Protein AF-A0A1A9V0B2-F1 (afdb_monomer_lite)

pLDDT: mean 77.31, std 11.48, range [41.72, 90.62]

Organism: Glossina austeni (NCBI:txid7395)

Radius of gyration: 29.4 Å; chains: 1; bounding box: 56×59×68 Å

Foldseek 3Di:
DDPDDPPVCCDPVNVVVVVVVVVVCCPPPVNVVVVVVVVVVVVVVVVCPDPLVVVVVVVLCLLLVLLVPVVDVVSVVVNLVLLQVLVAFGQAHVCSNPPHDGDPSQADVDVVVVHGGGHVVVSSVVPPD

Secondary structure (DSSP, 8-state):
-----------HHHHHHHHHHHHHHHHSHHHHHHHHHHHHHHHHHHHS--THHHHHHHHHHHHHHHHTTTT-HHHHHHHHHHHHHHT--SSS-GGGGTTSPPPGGGBSS-GGGT-BPPPHHHHHHHH--

Structure (mmCIF, N/CA/C/O backbone):
data_AF-A0A1A9V0B2-F1
#
_entry.id   AF-A0A1A9V0B2-F1
#
loop_
_atom_site.group_PDB
_atom_site.id
_atom_site.type_symbol
_atom_site.label_atom_id
_atom_site.label_alt_id
_atom_site.label_comp_id
_atom_site.label_asym_id
_atom_site.label_entity_id
_atom_site.label_seq_id
_atom_site.pdbx_PDB_ins_code
_atom_site.Cartn_x
_atom_site.Cartn_y
_atom_site.Cartn_z
_atom_site.occupancy
_atom_site.B_iso_or_equiv
_atom_site.auth_seq_id
_atom_site.auth_comp_id
_atom_site.auth_asym_id
_atom_site.auth_atom_id
_atom_site.pdbx_PDB_model_num
ATOM 1 N N . MET A 1 1 ? 24.237 -43.904 -30.226 1.00 41.72 1 MET A N 1
ATOM 2 C CA . MET A 1 1 ? 25.634 -43.446 -30.340 1.00 41.72 1 MET A CA 1
ATOM 3 C C . MET A 1 1 ? 25.684 -42.525 -31.540 1.00 41.72 1 MET A C 1
ATOM 5 O O . MET A 1 1 ? 25.424 -42.999 -32.633 1.00 41.72 1 MET A O 1
ATOM 9 N N . ASN A 1 2 ? 25.885 -41.239 -31.251 1.00 47.84 2 ASN A N 1
ATOM 10 C CA . ASN A 1 2 ? 26.274 -40.143 -32.137 1.00 47.84 2 ASN A CA 1
ATOM 11 C C . ASN A 1 2 ? 25.568 -40.016 -33.487 1.00 47.84 2 ASN A C 1
ATOM 13 O O . ASN A 1 2 ? 26.112 -40.428 -34.502 1.00 47.84 2 ASN A O 1
ATOM 17 N N . ASP A 1 3 ? 24.449 -39.293 -33.488 1.00 45.22 3 ASP A N 1
ATOM 18 C CA . ASP A 1 3 ? 24.339 -38.190 -34.443 1.00 45.22 3 ASP A CA 1
ATOM 19 C C . ASP A 1 3 ? 24.668 -36.924 -33.657 1.00 45.22 3 ASP A C 1
ATOM 21 O O . ASP A 1 3 ? 23.833 -36.316 -32.985 1.00 45.22 3 ASP A O 1
ATOM 25 N N . ASP A 1 4 ? 25.971 -36.660 -33.613 1.00 48.25 4 ASP A N 1
ATOM 26 C CA . ASP A 1 4 ? 26.551 -35.477 -33.015 1.00 48.25 4 ASP A CA 1
ATOM 27 C C . ASP A 1 4 ? 25.945 -34.239 -33.660 1.00 48.25 4 ASP A C 1
ATOM 29 O O . ASP A 1 4 ? 25.938 -34.112 -34.882 1.00 48.25 4 ASP A O 1
ATOM 33 N N . ASN A 1 5 ? 25.471 -33.345 -32.790 1.00 50.50 5 ASN A N 1
ATOM 34 C CA . ASN A 1 5 ? 25.447 -31.901 -32.960 1.00 50.50 5 ASN A CA 1
ATOM 35 C C . ASN A 1 5 ? 25.703 -31.448 -34.395 1.00 50.50 5 ASN A C 1
ATOM 37 O O . ASN A 1 5 ? 26.852 -31.391 -34.841 1.00 50.50 5 ASN A O 1
ATOM 41 N N . GLU A 1 6 ? 24.626 -31.018 -35.042 1.00 45.72 6 GLU A N 1
ATOM 42 C CA . GLU A 1 6 ? 24.629 -30.087 -36.159 1.00 45.72 6 GLU A CA 1
ATOM 43 C C . GLU A 1 6 ? 25.352 -28.797 -35.717 1.00 45.72 6 GLU A C 1
ATOM 45 O O . GLU A 1 6 ? 24.761 -27.762 -35.414 1.00 45.72 6 GLU A O 1
ATOM 50 N N . GLN A 1 7 ? 26.679 -28.877 -35.588 1.00 52.94 7 GLN A N 1
ATOM 51 C CA . GLN A 1 7 ? 27.558 -27.735 -35.494 1.00 52.94 7 GLN A CA 1
ATOM 52 C C . GLN A 1 7 ? 27.443 -27.068 -36.848 1.00 52.94 7 GLN A C 1
ATOM 54 O O . GLN A 1 7 ? 28.042 -27.508 -37.828 1.00 52.94 7 GLN A O 1
ATOM 59 N N . ILE A 1 8 ? 26.635 -26.014 -36.889 1.00 60.41 8 ILE A N 1
ATOM 60 C CA . ILE A 1 8 ? 26.614 -25.033 -37.963 1.00 60.41 8 ILE A CA 1
ATOM 61 C C . ILE A 1 8 ? 28.076 -24.624 -38.177 1.00 60.41 8 ILE A C 1
ATOM 63 O O . ILE A 1 8 ? 28.638 -23.839 -37.412 1.00 60.41 8 ILE A O 1
ATOM 67 N N . ALA A 1 9 ? 28.729 -25.226 -39.170 1.00 59.75 9 ALA A N 1
ATOM 68 C CA . ALA A 1 9 ? 30.119 -24.972 -39.501 1.00 59.75 9 ALA A CA 1
ATOM 69 C C . ALA A 1 9 ? 30.185 -23.618 -40.212 1.00 59.75 9 ALA A C 1
ATOM 71 O O . ALA A 1 9 ? 30.289 -23.525 -41.435 1.00 59.75 9 ALA A O 1
ATOM 72 N N . ILE A 1 10 ? 30.053 -22.540 -39.436 1.00 68.88 10 ILE A N 1
ATOM 73 C CA . ILE A 1 10 ? 30.132 -21.174 -39.940 1.00 68.88 10 ILE A CA 1
ATOM 74 C C . ILE A 1 10 ? 31.570 -20.959 -40.414 1.00 68.88 10 ILE A C 1
ATOM 76 O O . ILE A 1 10 ? 32.510 -20.882 -39.621 1.00 68.88 10 ILE A O 1
ATOM 80 N N . SER A 1 11 ? 31.754 -20.889 -41.733 1.00 79.81 11 SER A N 1
ATOM 81 C CA . SER A 1 11 ? 33.076 -20.678 -42.321 1.00 79.81 11 SER A CA 1
ATOM 82 C C . SER A 1 11 ? 33.685 -19.357 -41.831 1.00 79.81 11 SER A C 1
ATOM 84 O O . SER A 1 11 ? 32.997 -18.342 -41.696 1.00 79.81 11 SER A O 1
ATOM 86 N N . ARG A 1 12 ? 35.006 -19.338 -41.601 1.00 79.69 12 ARG A N 1
ATOM 87 C CA . ARG A 1 12 ? 35.733 -18.143 -41.119 1.00 79.69 12 ARG A CA 1
ATOM 88 C C . ARG A 1 12 ? 35.479 -16.905 -41.989 1.00 79.69 12 ARG A C 1
ATOM 90 O O . ARG A 1 12 ? 35.417 -15.797 -41.470 1.00 79.69 12 ARG A O 1
ATOM 97 N N . TRP A 1 13 ? 35.273 -17.095 -43.291 1.00 76.19 13 TRP A N 1
ATOM 98 C CA . TRP A 1 13 ? 34.921 -16.027 -44.224 1.00 76.19 13 TRP A CA 1
ATOM 99 C C . TRP A 1 13 ? 33.542 -15.426 -43.960 1.00 76.19 13 TRP A C 1
ATOM 101 O O . TRP A 1 13 ? 33.404 -14.208 -44.007 1.00 76.19 13 TRP A O 1
ATOM 111 N N . GLN A 1 14 ? 32.540 -16.235 -43.612 1.00 83.62 14 GLN A N 1
ATOM 112 C CA . GLN A 1 14 ? 31.216 -15.715 -43.268 1.00 83.62 14 GLN A CA 1
ATOM 113 C C . GLN A 1 14 ? 31.226 -14.896 -41.977 1.00 83.62 14 GLN A C 1
ATOM 115 O O . GLN A 1 14 ? 30.542 -13.879 -41.906 1.00 83.62 14 GLN A O 1
ATOM 120 N N . ILE A 1 15 ? 32.067 -15.261 -41.006 1.00 84.25 15 ILE A N 1
ATOM 121 C CA . ILE A 1 15 ? 32.268 -14.460 -39.790 1.00 84.25 15 ILE A CA 1
ATOM 122 C C . ILE A 1 15 ? 32.888 -13.099 -40.137 1.00 84.25 15 ILE A C 1
ATOM 124 O O . ILE A 1 15 ? 32.422 -12.069 -39.657 1.00 84.25 15 ILE A O 1
ATOM 128 N N . ILE A 1 16 ? 33.903 -13.075 -41.007 1.00 85.06 16 ILE A N 1
ATOM 129 C CA . ILE A 1 16 ? 34.569 -11.833 -41.435 1.00 85.06 16 ILE A CA 1
ATOM 130 C C . ILE A 1 16 ? 33.600 -10.929 -42.212 1.00 85.06 16 ILE A C 1
ATOM 132 O O . ILE A 1 16 ? 33.541 -9.723 -41.960 1.00 85.06 16 ILE A O 1
ATOM 136 N N . VAL A 1 17 ? 32.810 -11.498 -43.126 1.00 87.62 17 VAL A N 1
ATOM 137 C CA . VAL A 1 17 ? 31.805 -10.758 -43.906 1.00 87.62 17 VAL A CA 1
ATOM 138 C C . VAL A 1 17 ? 30.699 -10.213 -43.000 1.00 87.62 17 VAL A C 1
ATOM 140 O O . VAL A 1 17 ? 30.349 -9.040 -43.097 1.00 87.62 17 VAL A O 1
ATOM 143 N N . ALA A 1 18 ? 30.198 -11.009 -42.055 1.00 83.50 18 ALA A N 1
ATOM 144 C CA . ALA A 1 18 ? 29.214 -10.538 -41.086 1.00 83.50 18 ALA A CA 1
ATOM 145 C C . ALA A 1 18 ? 29.777 -9.408 -40.206 1.00 83.50 18 ALA A C 1
ATOM 147 O O . ALA A 1 18 ? 29.137 -8.369 -40.058 1.00 83.50 18 ALA A O 1
ATOM 148 N N . ALA A 1 19 ? 30.998 -9.558 -39.682 1.00 84.44 19 ALA A N 1
ATOM 149 C CA . ALA A 1 19 ? 31.641 -8.549 -38.839 1.00 84.44 19 ALA A C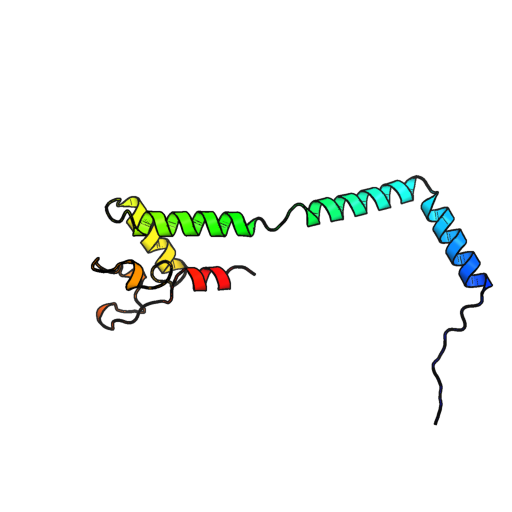A 1
ATOM 150 C C . ALA A 1 19 ? 31.876 -7.223 -39.582 1.00 84.44 19 ALA A C 1
ATOM 152 O O . ALA A 1 19 ? 31.652 -6.147 -39.027 1.00 84.44 19 ALA A O 1
ATOM 153 N N . THR A 1 20 ? 32.288 -7.287 -40.850 1.00 83.06 20 THR A N 1
ATOM 154 C CA . THR A 1 20 ? 32.505 -6.097 -41.689 1.00 83.06 20 THR A CA 1
ATOM 155 C C . THR A 1 20 ? 31.201 -5.409 -42.077 1.00 83.06 20 THR A C 1
ATOM 157 O O . THR A 1 20 ? 31.129 -4.183 -42.008 1.00 83.06 20 THR A O 1
ATOM 160 N N . ILE A 1 21 ? 30.145 -6.163 -42.400 1.00 80.69 21 ILE A N 1
ATOM 161 C CA . ILE A 1 21 ? 28.807 -5.601 -42.632 1.00 80.69 21 ILE A CA 1
ATOM 162 C C . ILE A 1 21 ? 28.290 -4.922 -41.360 1.00 80.69 21 ILE A C 1
ATOM 164 O O . ILE A 1 21 ? 27.818 -3.792 -41.432 1.00 80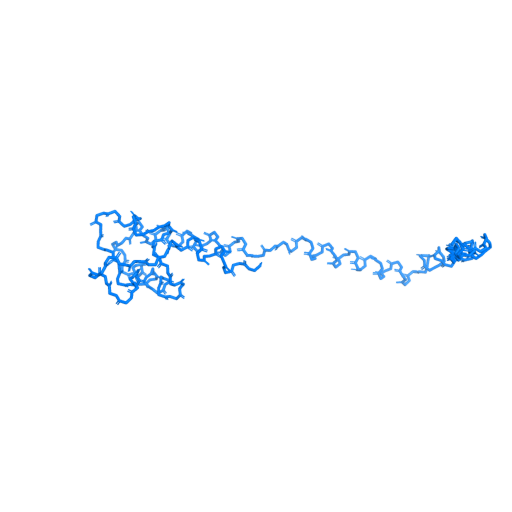.69 21 ILE A O 1
ATOM 168 N N . ILE A 1 22 ? 28.440 -5.547 -40.189 1.00 75.31 22 ILE A N 1
ATOM 169 C CA . ILE A 1 22 ? 28.061 -4.946 -38.902 1.00 75.31 22 ILE A CA 1
ATOM 170 C C . ILE A 1 22 ? 28.836 -3.641 -38.667 1.00 75.31 22 ILE A C 1
ATOM 172 O O . ILE A 1 22 ? 28.228 -2.624 -38.341 1.00 75.31 22 ILE A O 1
ATOM 176 N N . LEU A 1 23 ? 30.152 -3.621 -38.900 1.00 74.19 23 LEU A N 1
ATOM 177 C CA . LEU A 1 23 ? 30.967 -2.406 -38.781 1.00 74.19 23 LEU A CA 1
ATOM 178 C C . LEU A 1 23 ? 30.511 -1.293 -39.739 1.00 74.19 23 LEU A C 1
ATOM 180 O O . LEU A 1 23 ? 30.399 -0.144 -39.319 1.00 74.19 23 LEU A O 1
ATOM 184 N N . LEU A 1 24 ? 30.194 -1.616 -40.996 1.00 70.06 24 LEU A N 1
ATOM 185 C CA . LEU A 1 24 ? 29.693 -0.649 -41.985 1.00 70.06 24 LEU A CA 1
ATOM 186 C C . LEU A 1 24 ? 28.286 -0.134 -41.651 1.00 70.06 24 LEU A C 1
ATOM 188 O O . LEU A 1 24 ? 27.960 1.034 -41.869 1.00 70.06 24 LEU A O 1
ATOM 192 N N . LEU A 1 25 ? 27.450 -0.991 -41.072 1.00 65.88 25 LEU A N 1
ATOM 193 C CA . LEU A 1 25 ? 26.154 -0.603 -40.538 1.00 65.88 25 LEU A CA 1
ATOM 194 C C . LEU A 1 25 ? 26.346 0.387 -39.374 1.00 65.88 25 LEU A C 1
ATOM 196 O O . LEU A 1 25 ? 25.717 1.443 -39.374 1.00 65.88 25 LEU A O 1
ATOM 200 N N . PHE A 1 26 ? 27.298 0.146 -38.468 1.00 62.88 26 PHE A N 1
ATOM 201 C CA . PHE A 1 26 ? 27.655 1.074 -37.384 1.00 62.88 26 PHE A CA 1
ATOM 202 C C . PHE A 1 26 ? 28.239 2.418 -37.864 1.00 62.88 26 PHE A C 1
ATOM 204 O O . PHE A 1 26 ? 27.996 3.443 -37.222 1.00 62.88 26 PHE A O 1
ATOM 211 N N . THR A 1 27 ? 28.978 2.453 -38.981 1.00 66.44 27 THR A N 1
ATOM 212 C CA . THR A 1 27 ? 29.523 3.707 -39.543 1.00 66.44 27 THR A CA 1
ATOM 213 C C . THR A 1 27 ? 28.488 4.519 -40.314 1.00 66.44 27 THR A C 1
ATOM 215 O O . THR A 1 27 ? 28.669 5.727 -40.498 1.00 66.44 27 THR A O 1
ATOM 218 N N . SER A 1 28 ? 27.371 3.910 -40.724 1.00 72.00 28 SER A N 1
ATOM 219 C CA . SER A 1 28 ? 26.284 4.653 -41.349 1.00 72.00 28 SER A CA 1
ATOM 220 C C . SER A 1 28 ? 25.687 5.646 -40.339 1.00 72.00 28 SER A C 1
ATOM 222 O O . SER A 1 28 ? 25.158 5.291 -39.281 1.00 72.00 28 SER A O 1
ATOM 224 N N . GLY A 1 29 ? 25.757 6.941 -40.659 1.00 69.00 29 GLY A N 1
ATOM 225 C CA . GLY A 1 29 ? 25.290 8.006 -39.763 1.00 69.00 29 GLY A CA 1
ATOM 226 C C . GLY A 1 29 ? 23.810 7.891 -39.370 1.00 69.00 29 GLY A C 1
ATOM 227 O O . GLY A 1 29 ? 23.394 8.482 -38.374 1.00 69.00 29 GLY A O 1
ATOM 228 N N . ARG A 1 30 ? 23.013 7.112 -40.117 1.00 75.94 30 ARG A N 1
ATOM 229 C CA . ARG A 1 30 ? 21.618 6.794 -39.784 1.00 75.94 30 ARG A CA 1
ATOM 230 C C . ARG A 1 30 ? 21.501 5.747 -38.674 1.00 75.94 30 ARG A C 1
ATOM 232 O O . ARG A 1 30 ? 20.735 5.973 -37.742 1.00 75.94 30 ARG A O 1
ATOM 239 N N . LEU A 1 31 ? 22.280 4.666 -38.706 1.00 75.38 31 LEU A N 1
ATOM 240 C CA . LEU A 1 31 ? 22.222 3.634 -37.665 1.00 75.38 31 LEU A CA 1
ATOM 241 C C . LEU A 1 31 ? 22.841 4.098 -36.350 1.00 75.38 31 LEU A C 1
ATOM 243 O O . LEU A 1 31 ? 22.281 3.816 -35.296 1.00 75.38 31 LEU A O 1
ATOM 247 N N . ARG A 1 32 ? 23.902 4.916 -36.389 1.00 80.12 32 ARG A N 1
ATOM 248 C CA . ARG A 1 32 ? 24.449 5.550 -35.176 1.00 80.12 32 ARG A CA 1
ATOM 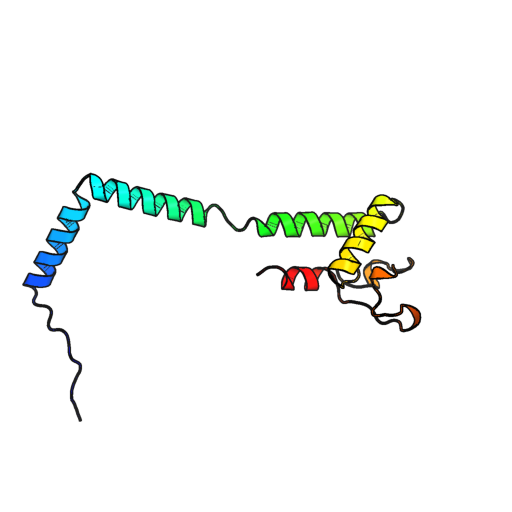249 C C . ARG A 1 32 ? 23.387 6.353 -34.417 1.00 80.12 32 ARG A C 1
ATOM 251 O O . ARG A 1 32 ? 23.319 6.275 -33.195 1.00 80.12 32 ARG A O 1
ATOM 258 N N . LYS A 1 33 ? 22.540 7.105 -35.129 1.00 81.69 33 LYS A N 1
ATOM 259 C CA . LYS A 1 33 ? 21.442 7.872 -34.518 1.00 81.69 33 LYS A CA 1
ATOM 260 C C . LYS A 1 33 ? 20.366 6.963 -33.924 1.00 81.69 33 LYS A C 1
ATOM 262 O O . LYS A 1 33 ? 19.900 7.242 -32.828 1.00 81.69 33 LYS A O 1
ATOM 267 N N . ILE A 1 34 ? 20.015 5.874 -34.611 1.00 85.62 34 ILE A N 1
ATOM 268 C CA . ILE A 1 34 ? 19.026 4.899 -34.126 1.00 85.62 34 ILE A CA 1
ATOM 269 C C . ILE A 1 34 ? 19.534 4.194 -32.864 1.00 85.62 34 ILE A C 1
ATOM 271 O O . ILE A 1 34 ? 18.803 4.108 -31.885 1.00 85.62 34 ILE A O 1
ATOM 275 N N . ILE A 1 35 ? 20.795 3.754 -32.843 1.00 86.69 35 ILE A N 1
ATOM 276 C CA . ILE A 1 35 ? 21.399 3.093 -31.676 1.00 86.69 35 ILE A CA 1
ATOM 277 C C . ILE A 1 35 ? 21.437 4.042 -30.474 1.00 86.69 35 ILE A C 1
ATOM 279 O O . I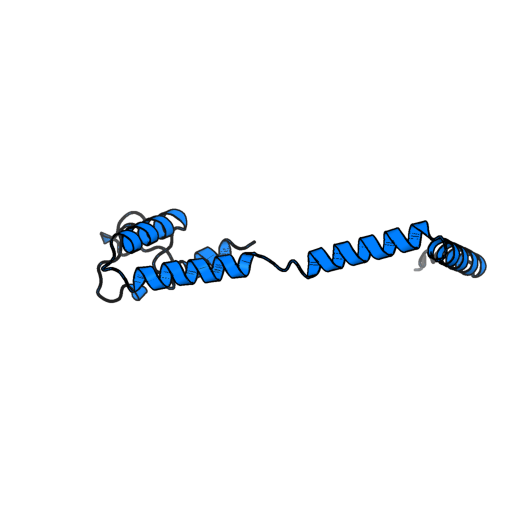LE A 1 35 ? 21.050 3.651 -29.376 1.00 86.69 35 ILE A O 1
ATOM 283 N N . LEU A 1 36 ? 21.843 5.301 -30.675 1.00 86.25 36 LEU A N 1
ATOM 284 C CA . LEU A 1 36 ? 21.833 6.306 -29.609 1.00 86.25 36 LEU A CA 1
ATOM 285 C C . LEU A 1 36 ? 20.414 6.602 -29.110 1.00 86.25 36 LEU A C 1
ATOM 287 O O . LEU A 1 36 ? 20.214 6.736 -27.908 1.00 86.25 36 LEU A O 1
ATOM 291 N N . PHE A 1 37 ? 19.431 6.661 -30.010 1.00 88.31 37 PHE A N 1
ATOM 292 C CA . PHE A 1 37 ? 18.029 6.853 -29.645 1.00 88.31 37 PHE A CA 1
ATOM 293 C C . PHE A 1 37 ? 17.481 5.674 -28.830 1.00 88.31 37 PHE A C 1
ATOM 295 O O . PHE A 1 37 ? 16.858 5.892 -27.797 1.00 88.31 37 PHE A O 1
ATOM 302 N N . LEU A 1 38 ? 17.766 4.431 -29.230 1.00 90.19 38 LEU A N 1
ATOM 303 C CA . LEU A 1 38 ? 17.368 3.234 -28.481 1.00 90.19 38 LEU A CA 1
ATOM 304 C C . LEU A 1 38 ? 18.042 3.166 -27.105 1.00 90.19 38 LEU A C 1
ATOM 306 O O . LEU A 1 38 ? 17.384 2.850 -26.116 1.00 90.19 38 LEU A O 1
ATOM 310 N N . PHE A 1 39 ? 19.330 3.508 -27.025 1.00 89.12 39 PHE A N 1
ATOM 311 C CA . PHE A 1 39 ? 20.045 3.583 -25.751 1.00 89.12 39 PHE A CA 1
ATOM 312 C C . PHE A 1 39 ? 19.457 4.668 -24.843 1.00 89.12 39 PHE A C 1
ATOM 314 O O . PHE A 1 39 ? 19.277 4.441 -23.651 1.00 89.12 39 PHE A O 1
ATOM 321 N N . PHE A 1 40 ? 19.093 5.822 -25.407 1.00 88.56 40 PHE A N 1
ATOM 322 C CA . PHE A 1 40 ? 18.429 6.901 -24.680 1.00 88.56 40 PHE A CA 1
ATOM 323 C C . PHE A 1 40 ? 17.025 6.506 -24.200 1.00 88.56 40 PHE A C 1
ATOM 325 O O . PHE A 1 40 ? 16.678 6.802 -23.062 1.00 88.56 40 PHE A O 1
ATOM 332 N N . LEU A 1 41 ? 16.242 5.781 -25.006 1.00 87.31 41 LEU A N 1
ATOM 333 C CA . LEU A 1 41 ? 14.947 5.240 -24.577 1.00 87.31 41 LEU A CA 1
ATOM 334 C C . LEU A 1 41 ? 15.101 4.231 -23.436 1.00 87.31 41 LEU A C 1
ATOM 336 O O . LEU A 1 41 ? 14.377 4.319 -22.449 1.00 87.31 41 LEU A O 1
ATOM 340 N N . LEU A 1 42 ? 16.068 3.313 -23.528 1.00 87.44 42 LEU A N 1
ATOM 341 C CA . LEU A 1 42 ? 16.384 2.388 -22.436 1.00 87.44 42 LEU A CA 1
ATOM 342 C C . LEU A 1 42 ? 16.827 3.133 -21.176 1.00 87.44 42 LEU A C 1
ATOM 344 O O . LEU A 1 42 ? 16.421 2.771 -20.075 1.00 87.44 42 LEU A O 1
ATOM 348 N N . PHE A 1 43 ? 17.624 4.190 -21.334 1.00 85.44 43 PHE A N 1
ATOM 349 C CA . PHE A 1 43 ? 18.046 5.045 -20.233 1.00 85.44 43 PHE A CA 1
ATOM 350 C C . PHE A 1 43 ? 16.846 5.740 -19.581 1.00 85.44 43 PHE A C 1
ATOM 352 O O . PHE A 1 43 ? 16.712 5.681 -18.364 1.00 85.44 43 PHE A O 1
ATOM 359 N N . ILE A 1 44 ? 15.926 6.311 -20.369 1.00 84.38 44 ILE A N 1
ATOM 360 C CA . ILE A 1 44 ? 14.682 6.905 -19.858 1.00 84.38 44 ILE A CA 1
ATOM 361 C C . ILE A 1 44 ? 13.858 5.867 -19.102 1.00 84.38 44 ILE A C 1
ATOM 363 O O . ILE A 1 44 ? 13.484 6.128 -17.969 1.00 84.38 44 ILE A O 1
ATOM 367 N N . VAL A 1 45 ? 13.608 4.689 -19.678 1.00 83.56 45 VAL A N 1
ATOM 368 C CA . VAL A 1 45 ? 12.806 3.637 -19.029 1.00 83.56 45 VAL A CA 1
ATOM 369 C C . VAL A 1 45 ? 13.466 3.140 -17.739 1.00 83.56 45 VAL A C 1
ATOM 371 O O . VAL A 1 45 ? 12.782 2.843 -16.768 1.00 83.56 45 VAL A O 1
ATOM 374 N N . ARG A 1 46 ? 14.802 3.075 -17.689 1.00 79.56 46 ARG A N 1
ATOM 375 C CA . ARG A 1 46 ? 15.536 2.651 -16.489 1.00 79.56 46 ARG A CA 1
ATOM 376 C C . ARG A 1 46 ? 15.542 3.717 -15.389 1.00 79.56 46 ARG A C 1
ATOM 378 O O . ARG A 1 46 ? 15.512 3.350 -14.216 1.00 79.56 46 ARG A O 1
ATOM 385 N N . TYR A 1 47 ? 15.621 4.997 -15.760 1.00 74.69 47 TYR A N 1
ATOM 386 C CA . TYR A 1 47 ? 15.672 6.130 -14.827 1.00 74.69 47 TYR A CA 1
ATOM 387 C C . TYR A 1 47 ? 14.294 6.668 -14.433 1.00 74.69 47 TYR A C 1
ATOM 389 O O . TYR A 1 47 ? 14.156 7.217 -13.342 1.00 74.69 47 TYR A O 1
ATOM 397 N N . MET A 1 48 ? 13.263 6.447 -15.249 1.00 65.75 48 MET A N 1
ATOM 398 C CA . MET A 1 48 ? 11.867 6.448 -14.813 1.00 65.75 48 MET A CA 1
ATOM 399 C C . MET A 1 48 ? 11.630 5.174 -13.995 1.00 65.75 48 MET A C 1
ATOM 401 O O . MET A 1 48 ? 10.919 4.261 -14.403 1.00 65.75 48 MET A O 1
ATOM 405 N N . GLY A 1 49 ? 12.307 5.088 -12.849 1.00 62.84 49 GLY A N 1
ATOM 406 C CA . GLY A 1 49 ? 12.050 4.065 -11.848 1.00 62.84 49 GLY A CA 1
ATOM 407 C C . GLY A 1 49 ? 10.585 4.095 -11.398 1.00 62.84 49 GLY A C 1
ATOM 408 O O . GLY A 1 49 ? 9.871 5.069 -11.656 1.00 62.84 49 GLY A O 1
ATOM 409 N N . PRO A 1 50 ? 10.123 3.028 -10.732 1.00 57.12 50 PRO A N 1
ATOM 410 C CA . PRO A 1 50 ? 8.710 2.828 -10.458 1.00 57.12 50 PRO A CA 1
ATOM 411 C C . PRO A 1 50 ? 8.175 3.982 -9.606 1.00 57.12 50 PRO A C 1
ATOM 413 O O . PRO A 1 50 ? 8.578 4.171 -8.460 1.00 57.12 50 PRO A O 1
ATOM 416 N N . GLN A 1 51 ? 7.225 4.730 -10.168 1.00 54.16 51 GLN A N 1
ATOM 417 C CA . GLN A 1 51 ? 6.443 5.770 -9.486 1.00 54.16 51 GLN A CA 1
ATOM 418 C C . GLN A 1 51 ? 5.609 5.205 -8.314 1.00 54.16 51 GLN A C 1
ATOM 420 O O . GLN A 1 51 ? 4.984 5.946 -7.558 1.00 54.16 51 GLN A O 1
ATOM 425 N N . GLU A 1 52 ? 5.611 3.884 -8.141 1.00 56.12 52 GLU A N 1
ATOM 426 C CA . GLU A 1 52 ? 4.865 3.163 -7.117 1.00 56.12 52 GLU A CA 1
ATOM 427 C C . GLU A 1 52 ? 5.357 3.427 -5.691 1.00 56.12 52 GLU A C 1
ATOM 429 O O . GLU A 1 52 ? 4.550 3.420 -4.762 1.00 56.12 52 GLU A O 1
ATOM 434 N N . SER A 1 53 ? 6.655 3.693 -5.491 1.00 59.88 53 SER A N 1
ATOM 435 C CA . SER A 1 53 ? 7.205 3.898 -4.141 1.00 59.88 53 SER A CA 1
ATOM 436 C C . SER A 1 53 ? 6.663 5.168 -3.483 1.00 59.88 53 SER A C 1
ATOM 438 O O . SER A 1 53 ? 6.264 5.142 -2.321 1.00 59.88 53 SER A O 1
ATOM 440 N N . LEU A 1 54 ? 6.538 6.254 -4.251 1.00 60.78 54 LEU A N 1
ATOM 441 C CA . LEU A 1 54 ? 5.995 7.527 -3.768 1.00 60.78 54 LEU A CA 1
ATOM 442 C C . LEU A 1 54 ? 4.518 7.415 -3.370 1.00 60.78 54 LEU A C 1
ATOM 444 O O . LEU A 1 54 ? 4.093 8.041 -2.400 1.00 60.78 54 LEU A O 1
ATOM 448 N N . CYS A 1 55 ? 3.736 6.606 -4.091 1.00 67.75 55 CYS A N 1
ATOM 449 C CA . CYS A 1 55 ? 2.328 6.382 -3.767 1.00 67.75 55 CYS A CA 1
ATOM 450 C C . CYS A 1 55 ? 2.175 5.575 -2.468 1.00 67.75 55 CYS A C 1
ATOM 452 O O . CYS A 1 55 ? 1.385 5.954 -1.601 1.00 67.75 55 CYS A O 1
ATOM 454 N N . LYS A 1 56 ? 2.994 4.526 -2.292 1.00 68.06 56 LYS A N 1
ATOM 455 C CA . LYS A 1 56 ? 3.030 3.718 -1.063 1.00 68.06 56 LYS A CA 1
ATOM 456 C C . LYS A 1 56 ? 3.375 4.555 0.165 1.00 68.06 56 LYS A C 1
ATOM 458 O O . LYS A 1 56 ? 2.677 4.471 1.173 1.00 68.06 56 LYS A O 1
ATOM 463 N N . ASP A 1 57 ? 4.410 5.386 0.071 1.00 76.12 57 ASP A N 1
ATOM 464 C CA . ASP A 1 57 ? 4.846 6.220 1.192 1.00 76.12 57 ASP A CA 1
ATOM 465 C C . ASP A 1 57 ? 3.828 7.317 1.519 1.00 76.12 57 ASP A C 1
ATOM 467 O O . ASP A 1 57 ? 3.545 7.574 2.691 1.00 76.12 57 ASP A O 1
ATOM 471 N N . CYS A 1 58 ? 3.222 7.931 0.497 1.00 74.75 58 CYS A N 1
ATOM 472 C CA . CYS A 1 58 ? 2.180 8.934 0.694 1.00 74.75 58 CYS A CA 1
ATOM 473 C C . CYS A 1 58 ? 0.977 8.340 1.426 1.00 74.75 58 CYS A C 1
ATOM 475 O O . CYS A 1 58 ? 0.515 8.898 2.420 1.00 74.75 58 CYS A O 1
ATOM 477 N N . LEU A 1 59 ? 0.510 7.176 0.989 1.00 73.88 59 LEU A N 1
ATOM 478 C CA . LEU A 1 59 ? -0.664 6.567 1.583 1.00 73.88 59 LEU A CA 1
ATOM 479 C C . LEU A 1 59 ? -0.401 5.980 2.968 1.00 73.88 59 LEU A C 1
ATOM 481 O O . LEU A 1 59 ? -1.247 6.114 3.849 1.00 73.88 59 LEU A O 1
ATOM 485 N N . LYS A 1 60 ? 0.788 5.410 3.194 1.00 77.50 60 LYS A N 1
ATOM 486 C CA . LYS A 1 60 ? 1.252 5.042 4.535 1.00 77.50 60 LYS A CA 1
ATOM 487 C C . LYS A 1 60 ? 1.203 6.246 5.470 1.00 77.50 60 LYS A C 1
ATOM 489 O O . LYS A 1 60 ? 0.689 6.129 6.577 1.00 77.50 60 LYS A O 1
ATOM 494 N N . ASN A 1 61 ? 1.710 7.396 5.026 1.00 80.88 61 ASN A N 1
ATOM 495 C CA . ASN A 1 61 ? 1.707 8.616 5.827 1.00 80.88 61 ASN A CA 1
ATOM 496 C C . ASN A 1 61 ? 0.290 9.127 6.085 1.00 80.88 61 ASN A C 1
ATOM 498 O O . ASN A 1 61 ? 0.009 9.535 7.205 1.00 80.88 61 ASN A O 1
ATOM 502 N N . VAL A 1 62 ? -0.608 9.075 5.096 1.00 79.44 62 VAL A N 1
ATOM 503 C CA . VAL A 1 62 ? -2.015 9.464 5.280 1.00 79.44 62 VAL A CA 1
ATOM 504 C C . VAL A 1 62 ? -2.705 8.547 6.284 1.00 79.44 62 VAL A C 1
ATOM 506 O O . VAL A 1 62 ? -3.340 9.049 7.205 1.00 79.44 62 VAL A O 1
ATOM 509 N N . LEU A 1 63 ? -2.547 7.225 6.157 1.00 76.50 63 LEU A N 1
ATOM 510 C CA . LEU A 1 63 ? -3.169 6.273 7.075 1.00 76.50 63 LEU A CA 1
ATOM 511 C C . LEU A 1 63 ? -2.600 6.422 8.491 1.00 76.50 63 LEU A C 1
ATOM 513 O O . LEU A 1 63 ? -3.355 6.499 9.451 1.00 76.50 63 LEU A O 1
ATOM 517 N N . TRP A 1 64 ? -1.277 6.535 8.624 1.00 79.31 64 TRP A N 1
ATOM 518 C CA . TRP A 1 64 ? -0.620 6.727 9.916 1.00 79.31 64 TRP A CA 1
ATOM 519 C C . TRP A 1 64 ? -1.014 8.057 10.570 1.00 79.31 64 TRP A C 1
ATOM 521 O O . TRP A 1 64 ? -1.317 8.096 11.760 1.00 79.31 64 TRP A O 1
ATOM 531 N N . LEU A 1 65 ? -1.046 9.149 9.801 1.00 78.12 65 LEU A N 1
ATOM 532 C CA . LEU A 1 65 ? -1.466 10.457 10.299 1.00 78.12 65 LEU A CA 1
ATOM 533 C C . LEU A 1 65 ? -2.923 10.425 10.744 1.00 78.12 65 LEU A C 1
ATOM 535 O O . LEU A 1 65 ? -3.253 11.020 11.762 1.00 78.12 65 LEU A O 1
ATOM 539 N N . ALA A 1 66 ? -3.781 9.747 9.987 1.00 74.94 66 ALA A N 1
ATOM 540 C CA . ALA A 1 66 ? -5.196 9.704 10.280 1.00 74.94 66 ALA A CA 1
ATOM 541 C C . ALA A 1 66 ? -5.519 8.812 11.490 1.00 74.94 66 ALA A C 1
ATOM 543 O O . ALA A 1 66 ? -6.397 9.181 12.261 1.00 74.94 66 ALA A O 1
ATOM 544 N N . VAL A 1 67 ? -4.782 7.710 11.713 1.00 74.31 67 VAL A N 1
ATOM 545 C CA . VAL A 1 67 ? -4.965 6.857 12.904 1.00 74.31 67 VAL A CA 1
ATOM 546 C C . VAL A 1 67 ? -4.584 7.653 14.149 1.00 74.31 67 VAL A C 1
ATOM 548 O O . VAL A 1 67 ? -5.312 7.647 15.128 1.00 74.31 67 VAL A O 1
ATOM 551 N N . ASN A 1 68 ? -3.490 8.416 14.084 1.00 76.94 68 ASN A N 1
ATOM 552 C CA . ASN A 1 68 ? -3.023 9.224 15.213 1.00 76.94 68 ASN A CA 1
ATOM 553 C C . ASN A 1 68 ? -3.746 10.575 15.372 1.00 76.94 68 ASN A C 1
ATOM 555 O O . ASN A 1 68 ? -3.474 11.294 16.328 1.00 76.94 68 ASN A O 1
ATOM 559 N N . ASN A 1 69 ? -4.622 10.957 14.438 1.00 76.94 69 ASN A N 1
ATOM 560 C CA . ASN A 1 69 ? -5.440 12.172 14.517 1.00 76.94 69 ASN A CA 1
ATOM 561 C C . ASN A 1 69 ? -6.930 11.820 14.440 1.00 76.94 69 ASN A C 1
ATOM 563 O O . ASN A 1 69 ? -7.675 12.424 13.661 1.00 76.94 69 ASN A O 1
ATOM 567 N N . ALA A 1 70 ? -7.367 10.859 15.259 1.00 67.56 70 ALA A N 1
ATOM 568 C CA . ALA A 1 70 ? -8.767 10.450 15.366 1.00 67.56 70 ALA A CA 1
ATOM 569 C C . ALA A 1 70 ? -9.718 11.610 15.743 1.00 67.56 70 ALA A C 1
ATOM 571 O O . ALA A 1 70 ? -10.911 11.558 15.457 1.00 67.56 70 ALA A O 1
ATOM 572 N N . GLU A 1 71 ? -9.194 12.706 16.304 1.00 73.62 71 GLU A N 1
ATOM 573 C CA . GLU A 1 71 ? -9.955 13.928 16.600 1.00 73.62 71 GLU A CA 1
ATOM 574 C C . GLU A 1 71 ? -10.397 14.701 15.342 1.00 73.62 71 GLU A C 1
ATOM 576 O O . GLU A 1 71 ? -11.320 15.517 15.401 1.00 73.62 71 GLU A O 1
ATOM 581 N N . ASN A 1 72 ? -9.759 14.470 14.188 1.00 78.75 72 ASN A N 1
ATOM 582 C CA . ASN A 1 72 ? -10.107 15.149 12.945 1.00 78.75 72 ASN A CA 1
ATOM 583 C C . ASN A 1 72 ? -11.158 14.339 12.155 1.00 78.75 72 ASN A C 1
ATOM 585 O O . ASN A 1 72 ? -10.836 13.278 11.615 1.00 78.75 72 ASN A O 1
ATOM 589 N N . PRO A 1 73 ? -12.392 14.847 11.975 1.00 79.50 73 PRO A N 1
ATOM 590 C CA . PRO A 1 73 ? -13.471 14.099 11.320 1.00 79.50 73 PRO A CA 1
ATOM 591 C C . PRO A 1 73 ? -13.163 13.741 9.857 1.00 79.50 73 PRO A C 1
ATOM 593 O O . PRO A 1 73 ? -13.634 12.727 9.335 1.00 79.50 73 PRO A O 1
ATOM 596 N N . LEU A 1 74 ? -12.340 14.550 9.185 1.00 80.31 74 LEU A N 1
ATOM 597 C CA . LEU A 1 74 ? -11.914 14.290 7.812 1.00 80.31 74 LEU A CA 1
ATOM 598 C C . LEU A 1 74 ? -10.919 13.122 7.761 1.00 80.31 74 LEU A C 1
ATOM 600 O O . LEU A 1 74 ? -10.999 12.286 6.863 1.00 80.31 74 LEU A O 1
ATOM 604 N N . ALA A 1 75 ? -10.031 13.023 8.753 1.00 77.75 75 ALA A N 1
ATOM 605 C CA . ALA A 1 75 ? -9.086 11.919 8.881 1.00 77.75 75 ALA A CA 1
ATOM 606 C C . ALA A 1 75 ? -9.807 10.586 9.139 1.00 77.75 75 ALA A C 1
ATOM 608 O O . ALA A 1 75 ? -9.528 9.601 8.454 1.00 77.75 75 ALA A O 1
ATOM 609 N N . VAL A 1 76 ? -10.799 10.591 10.037 1.00 79.06 76 VAL A N 1
ATOM 610 C CA . VAL A 1 76 ? -11.655 9.426 10.322 1.00 79.06 76 VAL A CA 1
ATOM 611 C C . VAL A 1 76 ? -12.381 8.953 9.061 1.00 79.06 76 VAL A C 1
ATOM 613 O O . VAL A 1 76 ? -12.362 7.767 8.741 1.00 79.06 76 VAL A O 1
ATOM 616 N N . THR A 1 77 ? -12.950 9.883 8.287 1.00 84.38 77 THR A N 1
ATOM 617 C CA . THR A 1 77 ? -13.666 9.556 7.041 1.00 84.38 77 THR A CA 1
ATOM 618 C C . THR A 1 77 ? -12.741 8.937 5.987 1.00 84.38 77 THR A C 1
ATOM 620 O O . THR A 1 77 ? -13.112 7.971 5.321 1.00 84.38 77 THR A O 1
ATOM 623 N N . ILE A 1 78 ? -11.528 9.478 5.823 1.00 83.56 78 ILE A N 1
ATOM 624 C CA . ILE A 1 78 ? -10.547 8.950 4.862 1.00 83.56 78 ILE A CA 1
ATOM 625 C C . ILE A 1 78 ? -10.101 7.540 5.257 1.00 83.56 78 ILE A C 1
ATOM 627 O O . ILE A 1 78 ? -10.005 6.670 4.391 1.00 83.56 78 ILE A O 1
ATOM 631 N N . ILE A 1 79 ? -9.845 7.306 6.546 1.00 84.06 79 ILE A N 1
ATOM 632 C CA . ILE A 1 79 ? -9.491 5.979 7.056 1.00 84.06 79 ILE A CA 1
ATOM 633 C C . ILE A 1 79 ? -10.599 4.976 6.801 1.00 84.06 79 ILE A C 1
ATOM 635 O O . ILE A 1 79 ? -10.323 3.920 6.238 1.00 84.06 79 ILE A O 1
ATOM 639 N N . ASP A 1 80 ? -11.836 5.326 7.150 1.00 86.19 80 ASP A N 1
ATOM 640 C CA . ASP A 1 80 ? -12.972 4.420 7.017 1.00 86.19 80 ASP A CA 1
ATOM 641 C C . ASP A 1 80 ? -13.185 4.015 5.552 1.00 86.19 80 ASP A C 1
ATOM 643 O O . ASP A 1 80 ? -13.380 2.840 5.231 1.00 86.19 80 ASP A O 1
ATOM 647 N N . TYR A 1 81 ? -13.043 4.982 4.638 1.00 87.06 81 TYR A N 1
ATOM 648 C CA . TYR A 1 81 ? -13.088 4.731 3.203 1.00 87.06 81 TYR A CA 1
ATOM 649 C C . TYR A 1 81 ? -11.964 3.796 2.739 1.00 87.06 81 TYR A C 1
ATOM 651 O O . TYR A 1 81 ? -12.228 2.821 2.032 1.00 87.06 81 TYR A O 1
ATOM 659 N N . LEU A 1 82 ? -10.713 4.066 3.127 1.00 85.62 82 LEU A N 1
ATOM 660 C CA . LEU A 1 82 ? -9.567 3.245 2.726 1.00 85.62 82 LEU A CA 1
ATOM 661 C C . LEU A 1 82 ? -9.683 1.814 3.255 1.00 85.62 82 LEU A C 1
ATOM 663 O O . LEU A 1 82 ? -9.467 0.868 2.502 1.00 85.62 82 LEU A O 1
ATOM 667 N N . GLN A 1 83 ? -10.075 1.653 4.516 1.00 88.25 83 GLN A N 1
ATOM 668 C CA . GLN A 1 83 ? -10.240 0.354 5.166 1.00 88.25 83 GLN A CA 1
ATOM 669 C C . GLN A 1 83 ? -11.346 -0.480 4.520 1.00 88.25 83 GLN A C 1
ATOM 671 O O . GLN A 1 83 ? -11.128 -1.659 4.234 1.00 88.25 83 GLN A O 1
ATOM 676 N N . LYS A 1 84 ? -12.478 0.145 4.160 1.00 89.12 84 LYS A N 1
ATOM 677 C CA . LYS A 1 84 ? -13.550 -0.502 3.382 1.00 89.12 84 LYS A CA 1
ATOM 678 C C . LYS A 1 84 ? -13.089 -0.943 1.996 1.00 89.12 84 LYS A C 1
ATOM 680 O O . LYS A 1 84 ? -13.370 -2.068 1.590 1.00 89.12 84 LYS A O 1
ATOM 685 N N . GLN A 1 85 ? -12.393 -0.072 1.265 1.00 87.69 85 GLN A N 1
ATOM 686 C CA . GLN A 1 85 ? -11.962 -0.366 -0.108 1.00 87.69 85 GLN A CA 1
ATOM 687 C C . GLN A 1 85 ? -10.910 -1.472 -0.162 1.00 87.69 85 GLN A C 1
ATOM 689 O O . GLN A 1 85 ? -10.959 -2.352 -1.019 1.00 87.69 85 GLN A O 1
ATOM 694 N N . LEU A 1 86 ? -9.958 -1.430 0.764 1.00 87.06 86 LEU A N 1
ATOM 695 C CA . LEU A 1 86 ? -8.811 -2.330 0.781 1.00 87.06 86 LEU A CA 1
ATOM 696 C C . LEU A 1 86 ? -9.049 -3.579 1.624 1.00 87.06 86 LEU A C 1
ATOM 698 O O . LEU A 1 86 ? -8.188 -4.459 1.638 1.00 87.06 86 LEU A O 1
ATOM 702 N N . LYS A 1 87 ? -10.200 -3.658 2.307 1.00 90.19 87 LYS A N 1
ATOM 703 C CA . LYS A 1 87 ? -10.546 -4.739 3.234 1.00 90.19 87 LYS A CA 1
ATOM 704 C C . LYS A 1 87 ? -9.405 -4.977 4.218 1.00 90.19 87 LYS A C 1
ATOM 706 O O . LYS A 1 87 ? -8.816 -6.059 4.264 1.00 90.19 87 LYS A O 1
ATOM 711 N N . CYS A 1 88 ? -9.054 -3.918 4.942 1.00 90.56 88 CYS A N 1
ATOM 712 C CA . CYS A 1 88 ? -7.933 -3.895 5.871 1.00 90.56 88 CYS A CA 1
ATOM 713 C C . CYS A 1 88 ? -8.262 -3.116 7.148 1.00 90.56 88 CYS A C 1
ATOM 715 O O . CYS A 1 88 ? -9.172 -2.293 7.154 1.00 90.56 88 CYS A O 1
ATOM 717 N N . CYS A 1 89 ? -7.522 -3.373 8.227 1.00 89.94 89 CYS A N 1
ATOM 718 C CA . CYS A 1 89 ? -7.738 -2.759 9.531 1.00 89.94 89 CYS A CA 1
ATOM 719 C C . CYS A 1 89 ? -6.436 -2.264 10.162 1.00 89.94 89 CYS A C 1
ATOM 721 O O . CYS A 1 89 ? -5.513 -3.045 10.400 1.00 89.94 89 CYS A O 1
ATOM 723 N N . GLY A 1 90 ? -6.377 -0.966 10.463 1.00 87.31 90 GLY A N 1
ATOM 724 C CA . GLY A 1 90 ? -5.149 -0.285 10.876 1.00 87.31 90 GLY A CA 1
ATOM 725 C C . GLY A 1 90 ? -4.040 -0.384 9.821 1.00 87.31 90 GLY A C 1
ATOM 726 O O . GLY A 1 90 ? -4.216 -0.936 8.735 1.00 87.31 90 GLY A O 1
ATOM 727 N N . TRP A 1 91 ? -2.861 0.143 10.124 1.00 86.06 91 TRP A N 1
ATOM 728 C CA . TRP A 1 91 ? -1.689 -0.066 9.277 1.00 86.06 91 TRP A CA 1
ATOM 729 C C . TRP A 1 91 ? -1.151 -1.497 9.420 1.00 86.06 91 TRP A C 1
ATOM 731 O O . TRP A 1 91 ? -0.958 -2.191 8.421 1.00 86.06 91 TRP A O 1
ATOM 741 N N . HIS A 1 92 ? -0.953 -1.959 10.653 1.00 87.25 92 HIS A N 1
ATOM 742 C CA . HIS A 1 92 ? -0.504 -3.306 10.991 1.00 87.25 92 HIS A CA 1
ATOM 743 C C . HIS A 1 92 ? -1.655 -4.234 11.378 1.00 87.25 92 HIS A C 1
ATOM 745 O O . HIS A 1 92 ? -1.642 -5.400 10.992 1.00 87.25 92 HIS A O 1
ATOM 751 N N . SER A 1 93 ? -2.615 -3.753 12.171 1.00 88.44 93 SER A N 1
ATOM 752 C CA . SER A 1 93 ? -3.797 -4.519 12.596 1.00 88.44 93 SER A CA 1
ATOM 753 C C . SER A 1 93 ? -4.766 -3.636 13.391 1.00 88.44 93 SER A C 1
ATOM 755 O O . SER A 1 93 ? -4.454 -2.482 13.686 1.00 88.44 93 SER A O 1
ATOM 757 N N . LYS A 1 94 ? -5.865 -4.227 13.889 1.00 87.31 94 LYS A N 1
ATOM 758 C CA . LYS A 1 94 ? -6.760 -3.604 14.884 1.00 87.31 94 LYS A CA 1
ATOM 759 C C . LYS A 1 94 ? -6.038 -3.007 16.098 1.00 87.31 94 LYS A C 1
ATOM 761 O O . LYS A 1 94 ? -6.538 -2.069 16.702 1.00 87.31 94 LYS A O 1
ATOM 766 N N . LYS A 1 95 ? -4.859 -3.535 16.455 1.00 87.25 95 LYS A N 1
ATOM 767 C CA . LYS A 1 95 ? -4.071 -3.072 17.609 1.00 87.25 95 LYS A CA 1
ATOM 768 C C . LYS A 1 95 ? -3.578 -1.634 17.469 1.00 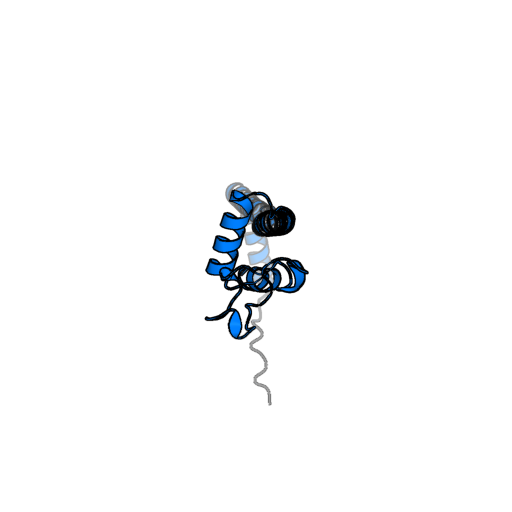87.25 95 LYS A C 1
ATOM 770 O O . LYS A 1 95 ? -3.239 -1.036 18.482 1.00 87.25 95 LYS A O 1
ATOM 775 N N . ASP A 1 96 ? -3.551 -1.091 16.255 1.00 84.12 96 ASP A N 1
ATOM 776 C CA . ASP A 1 96 ? -3.129 0.292 16.020 1.00 84.12 96 ASP A CA 1
ATOM 777 C C . ASP A 1 96 ? -4.101 1.310 16.628 1.00 84.12 96 ASP A C 1
ATOM 779 O O . ASP A 1 96 ? -3.705 2.441 16.878 1.00 84.12 96 ASP A O 1
ATOM 783 N N . TYR A 1 97 ? -5.339 0.894 16.912 1.00 81.25 97 TYR A N 1
ATOM 784 C CA . TYR A 1 97 ? -6.334 1.700 17.619 1.00 81.25 97 TYR A CA 1
ATOM 785 C C . TYR A 1 97 ? -6.210 1.615 19.149 1.00 81.25 97 TYR A C 1
ATOM 787 O O . TYR A 1 97 ? -6.872 2.365 19.849 1.00 81.25 97 TYR A O 1
ATOM 795 N N . ALA A 1 98 ? -5.349 0.746 19.692 1.00 79.38 98 ALA A N 1
ATOM 796 C CA . ALA A 1 98 ? -5.139 0.569 21.132 1.00 79.38 98 ALA A CA 1
ATOM 797 C C . ALA A 1 98 ? -6.452 0.432 21.943 1.00 79.38 98 ALA A C 1
ATOM 799 O O . ALA A 1 98 ? -7.095 -0.614 21.866 1.00 79.38 98 ALA A O 1
ATOM 800 N N . GLU A 1 99 ? -6.813 1.451 22.735 1.00 70.56 99 GLU A N 1
ATOM 801 C CA . GLU A 1 99 ? -8.044 1.513 23.547 1.00 70.56 99 GLU A CA 1
ATOM 802 C C . GLU A 1 99 ? -9.186 2.288 22.865 1.00 70.56 99 GLU A C 1
ATOM 804 O O . GLU A 1 99 ? -10.291 2.372 23.402 1.00 70.56 99 GLU A O 1
ATOM 809 N N . GLU A 1 100 ? -8.938 2.868 21.691 1.00 71.94 100 GLU A N 1
ATOM 810 C CA . GLU A 1 100 ? -9.948 3.583 20.921 1.00 71.94 100 GLU A CA 1
ATOM 811 C C . GLU A 1 100 ? -10.925 2.622 20.241 1.00 71.94 100 GLU A C 1
ATOM 813 O O . GLU A 1 100 ? -10.638 1.450 19.973 1.00 71.94 100 GLU A O 1
ATOM 818 N N . GLN A 1 101 ? -12.119 3.136 19.948 1.00 79.25 101 GLN A N 1
ATOM 819 C CA . GLN A 1 101 ? -13.153 2.356 19.293 1.00 79.25 101 GLN A CA 1
ATOM 820 C C . GLN A 1 101 ? -12.720 2.008 17.864 1.00 79.25 101 GLN A C 1
ATOM 822 O O . GLN A 1 101 ? -12.509 2.886 17.027 1.00 79.25 101 GLN A O 1
ATOM 827 N N . VAL A 1 102 ? -12.593 0.708 17.589 1.00 83.25 102 VAL A N 1
ATOM 828 C CA . VAL A 1 102 ? -12.232 0.210 16.259 1.00 83.25 102 VAL A CA 1
ATOM 829 C C . VAL A 1 102 ? -13.351 0.568 15.267 1.00 83.25 102 VAL A C 1
ATOM 831 O O . VAL A 1 102 ? -14.515 0.275 15.555 1.00 83.25 102 VAL A O 1
ATOM 834 N N . PRO A 1 103 ? -13.038 1.171 14.105 1.00 84.62 103 PRO A N 1
ATOM 835 C CA . PRO A 1 103 ? -14.043 1.525 13.105 1.00 84.62 103 PRO A CA 1
ATOM 836 C C . PRO A 1 103 ? -14.782 0.301 12.553 1.00 84.62 103 PRO A C 1
ATOM 838 O O . PRO A 1 103 ? -14.177 -0.750 12.348 1.00 84.62 103 PRO A O 1
ATOM 841 N N . GLU A 1 104 ? -16.060 0.447 12.194 1.00 87.00 104 GLU A N 1
ATOM 842 C CA . GLU A 1 104 ? -16.829 -0.644 11.565 1.00 87.00 104 GLU A CA 1
ATOM 843 C C . GLU A 1 104 ? -16.217 -1.121 10.238 1.00 87.00 104 GLU A C 1
ATOM 845 O O . GLU A 1 104 ? -16.332 -2.291 9.876 1.00 87.00 104 GLU A O 1
ATOM 850 N N . SER A 1 105 ? -15.504 -0.246 9.523 1.00 88.19 105 SER A N 1
ATOM 851 C CA . SER A 1 105 ? -14.756 -0.603 8.308 1.00 88.19 105 SER A CA 1
ATOM 852 C C . SER A 1 105 ? -13.679 -1.669 8.514 1.00 88.19 105 SER A C 1
ATOM 854 O O . SER A 1 105 ? -13.289 -2.320 7.544 1.00 88.19 105 SER A O 1
ATOM 856 N N . CYS A 1 106 ? -13.214 -1.881 9.746 1.00 88.69 106 CYS A N 1
ATOM 857 C CA . CYS A 1 106 ? -12.257 -2.931 10.076 1.00 88.69 106 CYS A CA 1
ATOM 858 C C . CYS A 1 106 ? -12.875 -4.334 10.147 1.00 88.69 106 CYS A C 1
ATOM 860 O O . CYS A 1 106 ? -12.120 -5.309 10.150 1.00 88.69 106 CYS A O 1
ATOM 862 N N . CYS A 1 107 ? -14.196 -4.460 10.267 1.00 88.25 107 CYS A N 1
ATOM 863 C CA . CYS A 1 107 ? -14.846 -5.711 10.648 1.00 88.25 107 CYS A CA 1
ATOM 864 C C . CYS A 1 107 ? -15.260 -6.545 9.431 1.00 88.25 107 CYS A C 1
ATOM 866 O O . CYS A 1 107 ? -15.716 -6.026 8.409 1.00 88.25 107 CYS A O 1
ATOM 868 N N . ILE A 1 108 ? -15.091 -7.863 9.543 1.00 83.50 108 ILE A N 1
ATOM 869 C CA . ILE A 1 108 ? -15.560 -8.831 8.552 1.00 83.50 108 ILE A CA 1
ATOM 870 C C . ILE A 1 108 ? -16.990 -9.189 8.949 1.00 83.50 108 ILE A C 1
ATOM 872 O O . ILE A 1 108 ? -17.200 -9.989 9.857 1.00 83.50 108 ILE A O 1
ATOM 876 N N . ASP A 1 109 ? -17.949 -8.546 8.287 1.00 80.75 109 ASP A N 1
ATOM 877 C CA . ASP A 1 109 ? -19.394 -8.603 8.543 1.00 80.75 109 ASP A CA 1
ATOM 878 C C . ASP A 1 109 ? -19.835 -7.881 9.825 1.00 80.75 109 ASP A C 1
ATOM 880 O O . ASP A 1 109 ? -20.569 -6.899 9.729 1.00 80.75 109 ASP A O 1
ATOM 884 N N . ASP A 1 110 ? -19.373 -8.329 10.996 1.00 78.75 110 ASP A N 1
ATOM 885 C CA . ASP A 1 110 ? -19.796 -7.793 12.295 1.00 78.75 110 ASP A CA 1
ATOM 886 C C . ASP A 1 110 ? -18.619 -7.645 13.275 1.00 78.75 110 ASP A C 1
ATOM 888 O O . ASP A 1 110 ? -17.799 -8.551 13.450 1.00 78.75 110 ASP A O 1
ATOM 892 N N . CYS A 1 111 ? -18.548 -6.489 13.936 1.00 78.88 111 CYS A N 1
ATOM 893 C CA . CYS A 1 111 ? -17.555 -6.196 14.963 1.00 78.88 111 CYS A CA 1
ATOM 894 C C . CYS A 1 111 ? -17.813 -6.945 16.278 1.00 78.88 111 CYS A C 1
ATOM 896 O O . CYS A 1 111 ? -16.866 -7.143 17.041 1.00 78.88 111 CYS A O 1
ATOM 898 N N . GLU A 1 112 ? -19.046 -7.394 16.538 1.00 79.88 112 GLU A N 1
ATOM 899 C CA . GLU A 1 112 ? -19.387 -8.204 17.718 1.00 79.88 112 GLU A CA 1
ATOM 900 C C . GLU A 1 112 ? -18.717 -9.586 17.691 1.00 79.88 112 GLU A C 1
ATOM 902 O O . GLU A 1 112 ? -18.466 -10.186 18.736 1.00 79.88 112 GLU A O 1
ATOM 907 N N . LEU A 1 113 ? -18.368 -10.078 16.498 1.00 79.69 113 LEU A N 1
ATOM 908 C CA . LEU A 1 113 ? -17.672 -11.353 16.308 1.00 79.69 113 LEU A CA 1
ATOM 909 C C . LEU A 1 113 ? -16.154 -11.249 16.520 1.00 79.69 113 LEU A C 1
ATOM 911 O O . LEU A 1 113 ? -15.446 -12.243 16.348 1.00 79.69 113 LEU A O 1
ATOM 915 N N . GLU A 1 114 ? -15.643 -10.054 16.841 1.00 80.69 114 GLU A N 1
ATOM 916 C CA . GLU A 1 114 ? -14.213 -9.742 16.938 1.00 80.69 114 GLU A CA 1
ATOM 917 C C . GLU A 1 114 ? -13.386 -10.202 15.720 1.00 80.69 114 GLU A C 1
ATOM 919 O O . GLU A 1 114 ? -12.178 -10.460 15.812 1.00 80.69 114 GLU A O 1
ATOM 924 N N . ASN A 1 115 ? -14.030 -10.292 14.556 1.00 86.00 115 ASN A N 1
ATOM 925 C CA . ASN A 1 115 ? -13.404 -10.733 13.324 1.00 86.00 115 ASN A CA 1
ATOM 926 C C . ASN A 1 115 ? -13.025 -9.515 12.479 1.00 86.00 115 ASN A C 1
ATOM 928 O O . ASN A 1 115 ? -13.890 -8.784 11.999 1.00 86.00 115 ASN A O 1
ATOM 932 N N . TYR A 1 116 ? -11.724 -9.290 12.302 1.00 88.00 116 TYR A N 1
ATOM 933 C CA . TYR A 1 116 ? -11.204 -8.081 11.667 1.00 88.00 116 TYR A CA 1
ATOM 934 C C . TYR A 1 116 ? -10.360 -8.407 10.447 1.00 88.00 116 TYR A C 1
ATOM 936 O O . TYR A 1 116 ? -9.660 -9.421 10.389 1.00 88.00 116 TYR A O 1
ATOM 944 N N . TYR A 1 117 ? -10.384 -7.492 9.488 1.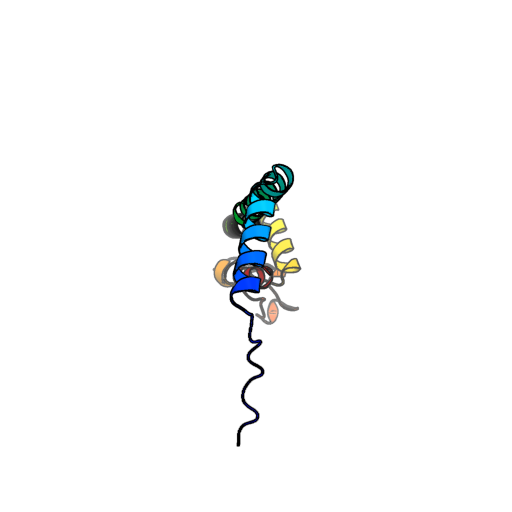00 90.62 117 TYR A N 1
ATOM 945 C CA . TYR A 1 117 ? -9.497 -7.534 8.344 1.00 90.62 117 TYR A CA 1
ATOM 946 C C . TYR A 1 117 ? -8.011 -7.444 8.759 1.00 90.62 117 TYR A C 1
ATOM 948 O O . TYR A 1 117 ? -7.682 -6.884 9.809 1.00 90.62 117 TYR A O 1
ATOM 956 N N . PRO A 1 118 ? -7.084 -7.981 7.942 1.00 90.56 118 PRO A N 1
ATOM 957 C CA . PRO A 1 118 ? -5.646 -7.860 8.186 1.00 90.56 118 PRO A CA 1
ATOM 958 C C . PRO A 1 118 ? -5.159 -6.408 8.051 1.00 90.56 118 PRO A C 1
ATOM 960 O O . PRO A 1 118 ? -5.875 -5.544 7.551 1.00 90.56 118 PRO A O 1
ATOM 963 N N . GLY A 1 119 ? -3.919 -6.129 8.458 1.00 89.06 119 GLY A N 1
ATOM 964 C CA . GLY A 1 119 ? -3.323 -4.795 8.340 1.00 89.06 119 GLY A CA 1
ATOM 965 C C . GLY A 1 119 ? -3.283 -4.261 6.908 1.00 89.06 119 GLY A C 1
ATOM 966 O O . GLY A 1 119 ? -3.003 -5.001 5.959 1.00 89.06 119 GLY A O 1
ATOM 967 N N . CYS A 1 120 ? -3.502 -2.954 6.742 1.00 87.19 120 CYS A N 1
ATOM 968 C CA . CYS A 1 120 ? -3.451 -2.307 5.429 1.00 87.19 120 CYS A CA 1
ATOM 969 C C . CYS A 1 120 ? -2.068 -2.381 4.776 1.00 87.19 120 CYS A C 1
ATOM 971 O O . CYS A 1 120 ? -1.988 -2.339 3.551 1.00 87.19 120 CYS A O 1
ATOM 973 N N . LYS A 1 121 ? -0.992 -2.557 5.553 1.00 84.88 121 LYS A N 1
ATOM 974 C CA . LYS A 1 121 ? 0.352 -2.811 5.024 1.00 84.88 121 LYS A CA 1
ATOM 975 C C . LYS A 1 121 ? 0.371 -4.035 4.101 1.00 84.88 121 LYS A C 1
ATOM 977 O O . LYS A 1 121 ? 0.838 -3.937 2.969 1.00 84.88 121 LYS A O 1
ATOM 982 N N . ASP A 1 122 ? -0.184 -5.154 4.560 1.00 82.81 122 ASP A N 1
ATOM 983 C CA . ASP A 1 122 ? -0.170 -6.413 3.810 1.00 82.81 122 ASP A CA 1
ATOM 984 C C . ASP A 1 122 ? -1.096 -6.339 2.589 1.00 82.81 122 ASP A C 1
ATOM 986 O O . ASP A 1 122 ? -0.787 -6.885 1.529 1.00 82.81 122 ASP A O 1
ATOM 990 N N . ALA A 1 123 ? -2.229 -5.640 2.717 1.00 83.56 123 ALA A N 1
ATOM 991 C CA . ALA A 1 123 ? -3.125 -5.369 1.595 1.00 83.56 123 ALA A CA 1
ATOM 992 C C . ALA A 1 123 ? -2.429 -4.518 0.518 1.00 83.56 123 ALA A C 1
ATOM 994 O O . ALA A 1 123 ? -2.557 -4.803 -0.672 1.00 83.56 123 ALA A O 1
ATOM 995 N N . PHE A 1 124 ? -1.632 -3.528 0.928 1.00 77.50 124 PHE A N 1
ATOM 996 C CA . PHE A 1 124 ? -0.866 -2.684 0.013 1.00 77.50 124 PHE A CA 1
ATOM 997 C C . PHE A 1 124 ? 0.250 -3.414 -0.711 1.00 77.50 124 PHE A C 1
ATOM 999 O O . PHE A 1 124 ? 0.429 -3.228 -1.913 1.00 77.50 124 PHE A O 1
ATOM 1006 N N . GLU A 1 125 ? 1.002 -4.242 0.007 1.00 77.69 125 GLU A N 1
ATOM 1007 C CA . GLU A 1 125 ? 2.073 -5.038 -0.589 1.00 77.69 125 GLU A CA 1
ATOM 1008 C C . GLU A 1 125 ? 1.522 -6.033 -1.621 1.00 77.69 125 GLU A C 1
ATOM 1010 O O . GLU A 1 125 ? 2.162 -6.256 -2.646 1.00 77.69 125 GLU A O 1
ATOM 1015 N N . LYS A 1 126 ? 0.306 -6.556 -1.412 1.00 75.50 126 LYS A N 1
ATOM 1016 C CA . LYS A 1 126 ? -0.395 -7.413 -2.386 1.00 75.50 126 LYS A CA 1
ATOM 1017 C C . LYS A 1 126 ? -0.943 -6.665 -3.605 1.00 75.50 126 LYS A C 1
ATOM 1019 O O . LYS A 1 126 ? -1.169 -7.299 -4.631 1.00 75.50 126 LYS A O 1
ATOM 1024 N N . LEU A 1 127 ? -1.204 -5.362 -3.491 1.00 67.75 127 LEU A N 1
ATOM 1025 C CA . LEU A 1 127 ? -1.744 -4.532 -4.576 1.00 67.75 127 LEU A CA 1
ATOM 1026 C C . LEU A 1 127 ? -0.666 -3.955 -5.496 1.00 67.75 127 LEU A C 1
ATOM 1028 O O . LEU A 1 127 ? -0.977 -3.570 -6.621 1.00 67.75 127 LEU A O 1
ATOM 1032 N N . SER A 1 128 ? 0.583 -3.874 -5.038 1.00 56.28 128 SER A N 1
ATOM 1033 C CA . SER A 1 128 ? 1.701 -3.562 -5.925 1.00 56.28 128 SER A CA 1
ATOM 1034 C C . SER A 1 128 ? 2.087 -4.785 -6.742 1.00 56.28 128 SER A C 1
ATOM 1036 O O . SER A 1 128 ? 2.520 -5.783 -6.165 1.00 56.28 128 SER A O 1
ATOM 1038 N N . PHE A 1 129 ? 1.883 -4.682 -8.053 1.00 45.91 129 PHE A N 1
ATOM 1039 C CA . PHE A 1 129 ? 2.185 -5.704 -9.051 1.00 45.91 129 PHE A CA 1
ATOM 1040 C C . PHE A 1 129 ? 3.685 -5.813 -9.341 1.00 45.91 129 PHE A C 1
ATOM 1042 O O . PHE A 1 129 ? 4.380 -4.775 -9.316 1.00 45.91 129 PHE A O 1
#

InterPro domains:
  IPR008952 Tetraspanin, EC2 domain superfamily [G3DSA:1.10.1450.10] (51-128)
  IPR008952 Tetraspanin, EC2 domain superfamily [SSF48652] (57-125)
  IPR018499 Tetraspanin/Peripherin [PF00335] (22-126)

Sequence (129 aa):
MNDDNEQIAISRWQIIVAATIILLLFTSGRLRKIILFLFFLLFIVRYMGPQESLCKDCLKNVLWLAVNNAENPLAVTIIDYLQKQLKCCGWHSKKDYAEEQVPESCCIDDCELENYYPGCKDAFEKLSF